Protein AF-A0A0B7AID1-F1 (afdb_monomer)

pLDDT: mean 83.51, std 15.21, range [33.72, 96.62]

Secondary structure (DSSP, 8-state):
---GGGGHHHHHHHHHHHHTTT-EEEETTEEEESS-STTS--HHHHHHHHHHHHHHHHHTTT-HHHHHHHHHHHHHHHHT--SS--TT--S--TTPPPHHHHHHHHHHHHHHS-HHHHHHHHHHHHHHHHHHS--

Nearest PDB structures (foldseek):
  4txr-assembly1_A  TM=3.180E-01  e=6.545E+00  Homo sapiens
  7pbd-assembly1_B  TM=3.537E-01  e=8.075E+00  Homo sapiens

Organism: NCBI:txid1028688

Sequence (135 aa):
QKRMGKRLIDKRLIDKVAANKSKSFIENDKKYKGIRGVGRLTKAVIKRIQGYYGGEIWSNVGHLDAMKKAIWSIWEHRKGIHVNCGNWCHGQNRNKLPDFVMEIIKPVFEDLSNDHLLKNVYIVEHKMLMKHTMI

InterPro domains:
  IPR049012 Mutator-like transposase domain [PF20700] (23-89)

Mean predicted aligned error: 6.91 Å

Structure (mmCIF, N/CA/C/O backbone):
data_AF-A0A0B7AID1-F1
#
_entry.id   AF-A0A0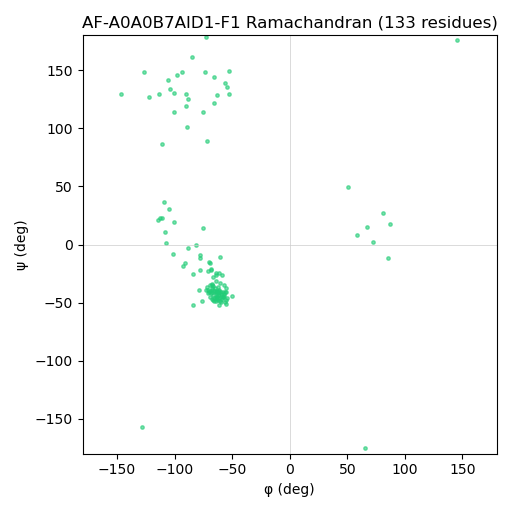B7AID1-F1
#
loop_
_atom_site.group_PDB
_atom_site.id
_atom_site.type_symbol
_atom_site.label_atom_id
_atom_site.label_alt_id
_atom_site.label_comp_id
_atom_site.label_asym_id
_atom_site.label_entity_id
_atom_site.label_seq_id
_atom_site.pdbx_PDB_ins_code
_atom_site.Cartn_x
_atom_site.Cartn_y
_atom_site.Cartn_z
_atom_site.occupancy
_atom_site.B_iso_or_equiv
_atom_site.auth_seq_id
_atom_site.auth_comp_id
_atom_site.auth_asym_id
_atom_site.auth_atom_id
_atom_site.pdbx_PDB_model_num
ATOM 1 N N . GLN A 1 1 ? -8.504 -13.142 -19.646 1.00 35.12 1 GLN A N 1
ATOM 2 C CA . GLN A 1 1 ? -7.039 -13.174 -19.410 1.00 35.12 1 GLN A CA 1
ATOM 3 C C . GLN A 1 1 ? -6.713 -12.759 -17.967 1.00 35.12 1 GLN A C 1
ATOM 5 O O . GLN A 1 1 ? -6.954 -11.614 -17.594 1.00 35.12 1 GLN A O 1
ATOM 10 N N . LYS A 1 2 ? -6.215 -13.675 -17.122 1.00 33.72 2 LYS A N 1
ATOM 11 C CA . LYS A 1 2 ? -5.750 -13.378 -15.749 1.00 33.72 2 LYS A CA 1
ATOM 12 C C . LYS A 1 2 ? -4.259 -13.013 -15.803 1.00 33.72 2 LYS A C 1
ATOM 14 O O . LYS A 1 2 ? -3.420 -13.897 -15.899 1.00 33.72 2 LYS A O 1
ATOM 19 N N . ARG A 1 3 ? -3.927 -11.718 -15.749 1.00 42.72 3 ARG A N 1
ATOM 20 C CA . ARG A 1 3 ? -2.535 -11.242 -15.628 1.00 42.72 3 ARG A CA 1
ATOM 21 C C . ARG A 1 3 ? -2.054 -11.454 -14.185 1.00 42.72 3 ARG A C 1
ATOM 23 O O . ARG A 1 3 ? -2.603 -10.835 -13.274 1.00 42.72 3 ARG A O 1
ATOM 30 N N . MET A 1 4 ? -1.071 -12.331 -13.967 1.00 42.41 4 MET A N 1
ATOM 31 C CA . MET A 1 4 ? -0.567 -12.685 -12.626 1.00 42.41 4 MET A CA 1
ATOM 32 C C . MET A 1 4 ? 0.095 -11.510 -11.882 1.00 42.41 4 MET A C 1
ATOM 34 O O . MET A 1 4 ? 0.008 -11.458 -10.659 1.00 42.41 4 MET A O 1
ATOM 38 N N . GLY A 1 5 ? 0.637 -10.512 -12.594 1.00 46.38 5 GLY A N 1
ATOM 39 C CA . GLY A 1 5 ? 1.224 -9.304 -11.991 1.00 46.38 5 GLY A CA 1
ATOM 40 C C . GLY A 1 5 ? 0.215 -8.350 -11.336 1.00 46.38 5 GLY A C 1
ATOM 41 O O . GLY A 1 5 ? 0.589 -7.526 -10.507 1.00 46.38 5 GLY A O 1
ATOM 42 N N . LYS A 1 6 ? -1.091 -8.481 -11.628 1.00 53.78 6 LYS A N 1
ATOM 43 C CA . LYS A 1 6 ? -2.106 -7.571 -11.073 1.00 53.78 6 LYS A CA 1
ATOM 44 C C . LYS A 1 6 ? -2.344 -7.753 -9.571 1.00 53.78 6 LYS A C 1
ATOM 46 O O . LYS A 1 6 ? -2.961 -6.869 -8.999 1.00 53.78 6 LYS A O 1
ATOM 51 N N . ARG A 1 7 ? -1.907 -8.838 -8.916 1.00 63.97 7 ARG A N 1
ATOM 52 C CA . ARG A 1 7 ? -2.396 -9.215 -7.569 1.00 63.97 7 ARG A CA 1
ATOM 53 C C . ARG A 1 7 ? -1.389 -9.130 -6.411 1.00 63.97 7 ARG A C 1
ATOM 55 O O . ARG A 1 7 ? -1.511 -9.843 -5.416 1.00 63.97 7 ARG A O 1
ATOM 62 N N . LEU A 1 8 ? -0.341 -8.325 -6.550 1.00 74.31 8 LEU A N 1
ATOM 63 C CA . LEU A 1 8 ? 0.674 -8.257 -5.499 1.00 74.31 8 LEU A CA 1
ATOM 64 C C . LEU A 1 8 ? 0.271 -7.284 -4.383 1.00 74.31 8 LEU A C 1
ATOM 66 O O . LEU A 1 8 ? 0.241 -7.648 -3.208 1.00 74.31 8 LEU A O 1
ATOM 70 N N . ILE A 1 9 ? -0.092 -6.057 -4.758 1.00 82.19 9 ILE A N 1
ATOM 71 C CA . ILE A 1 9 ? -0.498 -5.022 -3.802 1.00 82.19 9 ILE A CA 1
ATOM 72 C C . ILE A 1 9 ? -1.873 -5.300 -3.182 1.00 82.19 9 ILE A C 1
ATOM 74 O O . ILE A 1 9 ? -2.057 -5.064 -1.991 1.00 82.19 9 ILE A O 1
ATOM 78 N N . ASP A 1 10 ? -2.834 -5.843 -3.938 1.00 85.00 10 ASP A N 1
ATOM 79 C CA . ASP A 1 10 ? -4.173 -6.141 -3.413 1.00 85.00 10 ASP A CA 1
ATOM 80 C C . ASP A 1 10 ? -4.122 -7.203 -2.304 1.00 85.00 10 ASP A C 1
ATOM 82 O O . ASP A 1 10 ? -4.705 -6.984 -1.244 1.00 85.00 10 ASP A O 1
ATOM 86 N N . LYS A 1 11 ? -3.369 -8.293 -2.496 1.00 86.69 11 LYS A N 1
ATOM 87 C CA . LYS A 1 11 ? -3.177 -9.356 -1.509 1.00 86.69 11 LYS A CA 1
ATOM 88 C C . LYS A 1 11 ? -2.520 -8.807 -0.246 1.00 86.69 11 LYS A C 1
ATOM 90 O O . LYS A 1 11 ? -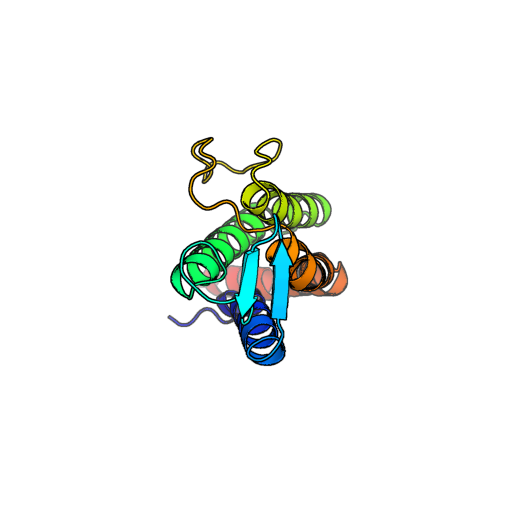3.093 -8.939 0.829 1.00 86.69 11 LYS A O 1
ATOM 95 N N . ARG A 1 12 ? -1.395 -8.092 -0.382 1.00 91.44 12 ARG A N 1
ATOM 96 C CA . ARG A 1 12 ? -0.682 -7.486 0.758 1.00 91.44 12 ARG A CA 1
ATOM 97 C C . ARG A 1 12 ? -1.571 -6.517 1.551 1.00 91.44 12 ARG A C 1
ATOM 99 O O . ARG A 1 12 ? -1.552 -6.528 2.781 1.00 91.44 12 ARG A O 1
ATOM 106 N N . LEU A 1 13 ? -2.390 -5.707 0.875 1.00 91.31 13 LEU A N 1
ATOM 107 C CA . LEU A 1 13 ? -3.336 -4.799 1.537 1.00 91.31 13 LEU A CA 1
ATOM 108 C C . LEU A 1 13 ? -4.504 -5.545 2.202 1.00 91.31 13 LEU A C 1
ATOM 110 O O . LEU A 1 13 ? -4.911 -5.177 3.305 1.00 91.31 13 LEU A O 1
ATOM 114 N N . ILE A 1 14 ? -5.036 -6.594 1.570 1.00 91.62 14 ILE A N 1
ATOM 115 C CA . ILE A 1 14 ? -6.077 -7.454 2.157 1.00 91.62 14 ILE A CA 1
ATOM 116 C C . ILE A 1 14 ? -5.550 -8.148 3.417 1.00 91.62 14 ILE A C 1
ATOM 118 O O . ILE A 1 14 ? -6.256 -8.177 4.427 1.00 91.62 14 ILE A O 1
ATOM 122 N N . ASP A 1 15 ? -4.306 -8.623 3.398 1.00 93.25 15 ASP A N 1
ATOM 123 C CA . ASP A 1 15 ? -3.662 -9.254 4.550 1.00 93.25 15 ASP A CA 1
ATOM 124 C C . ASP A 1 15 ? -3.500 -8.252 5.703 1.00 93.25 15 ASP A C 1
ATOM 126 O O . ASP A 1 15 ? -3.840 -8.563 6.848 1.00 93.25 15 ASP A O 1
ATOM 130 N N . LYS A 1 16 ? -3.101 -7.000 5.418 1.00 93.12 16 LYS A N 1
ATOM 131 C CA . LYS A 1 16 ? -3.093 -5.924 6.430 1.00 93.12 16 LYS A CA 1
ATOM 132 C C . LYS A 1 16 ? -4.491 -5.646 6.983 1.00 93.12 16 LYS A C 1
ATOM 134 O O . LYS A 1 16 ? -4.632 -5.445 8.190 1.00 93.12 16 LYS A O 1
ATOM 139 N N . VAL A 1 17 ? -5.529 -5.658 6.147 1.00 93.25 17 VAL A N 1
ATOM 140 C CA . VAL A 1 17 ? -6.919 -5.503 6.609 1.00 93.25 17 VAL A CA 1
ATOM 141 C C . VAL A 1 17 ? -7.311 -6.642 7.551 1.00 93.25 17 VAL A C 1
ATOM 143 O O . VAL A 1 17 ? -7.872 -6.382 8.617 1.00 93.25 17 VAL A O 1
ATOM 146 N N . ALA A 1 18 ? -6.996 -7.887 7.193 1.00 93.06 18 ALA A N 1
ATOM 147 C CA . ALA A 1 18 ? -7.302 -9.060 8.004 1.00 93.06 18 ALA A CA 1
ATOM 148 C C . ALA A 1 18 ? -6.549 -9.046 9.346 1.00 93.06 18 ALA A C 1
ATOM 150 O O . ALA A 1 18 ? -7.170 -9.232 10.395 1.00 93.06 18 ALA A O 1
ATOM 151 N N . ALA A 1 19 ? -5.24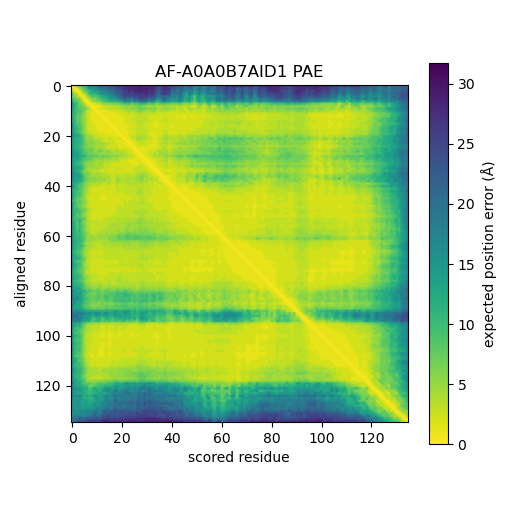9 -8.739 9.326 1.00 94.50 19 ALA A N 1
ATOM 152 C CA . ALA A 1 19 ? -4.387 -8.691 10.509 1.00 94.50 19 ALA A CA 1
ATOM 153 C C . ALA A 1 19 ? -4.793 -7.605 11.520 1.00 94.50 19 ALA A C 1
ATOM 155 O O . ALA A 1 19 ? -4.511 -7.716 12.712 1.00 94.50 19 ALA A O 1
ATOM 156 N N . ASN A 1 20 ? -5.470 -6.549 11.064 1.00 94.19 20 ASN A N 1
ATOM 157 C CA . ASN A 1 20 ? -5.881 -5.434 11.915 1.00 94.19 20 ASN A CA 1
ATOM 158 C C . ASN A 1 20 ? -7.393 -5.404 12.182 1.00 94.19 20 ASN A C 1
ATOM 160 O O . ASN A 1 20 ? -7.879 -4.432 12.748 1.00 94.19 20 ASN A O 1
ATOM 164 N N . LYS A 1 21 ? -8.154 -6.452 11.827 1.00 91.31 21 LYS A N 1
ATOM 165 C CA . LYS A 1 21 ? -9.629 -6.468 11.929 1.00 91.31 21 LYS A CA 1
ATOM 166 C C . LYS A 1 21 ? -10.176 -6.191 13.340 1.00 91.31 21 LYS A C 1
ATOM 168 O O . LYS A 1 21 ? -11.225 -5.566 13.470 1.00 91.31 21 LYS A O 1
ATOM 173 N N . SER A 1 22 ? -9.470 -6.645 14.376 1.00 90.69 22 SER A N 1
ATOM 174 C CA . SER A 1 22 ? -9.899 -6.545 15.780 1.00 90.69 22 SER A CA 1
ATOM 175 C C . SER A 1 22 ? -9.212 -5.416 16.550 1.00 90.69 22 SER A C 1
ATOM 177 O O . SER A 1 22 ? -9.600 -5.141 17.683 1.00 90.69 22 SER A O 1
ATOM 179 N N . LYS A 1 23 ? -8.202 -4.764 15.960 1.00 93.44 23 LYS A N 1
ATOM 180 C CA . LYS A 1 23 ? -7.461 -3.690 16.625 1.00 93.44 23 LYS A CA 1
ATOM 181 C C . LYS A 1 23 ? -8.303 -2.421 16.696 1.00 93.44 23 LYS A C 1
ATOM 183 O O . LYS A 1 23 ? -9.130 -2.173 15.818 1.00 93.44 23 LYS A O 1
ATOM 188 N N . SER A 1 24 ? -8.094 -1.636 17.743 1.00 92.94 24 SER A N 1
ATOM 189 C CA . SER A 1 24 ? -8.692 -0.309 17.877 1.00 92.94 24 SER A CA 1
ATOM 190 C C . SER A 1 24 ? -7.630 0.752 17.637 1.00 92.94 24 SER A C 1
ATOM 192 O O . SER A 1 24 ? -6.493 0.587 18.068 1.00 92.94 24 SER A O 1
ATOM 194 N N . PHE A 1 25 ? -8.021 1.824 16.967 1.00 93.06 25 PHE A N 1
ATOM 195 C CA . PHE A 1 25 ? -7.182 2.975 16.659 1.00 93.06 25 PHE A CA 1
ATOM 196 C C . PHE A 1 25 ? -7.896 4.229 17.146 1.00 93.06 25 PHE A C 1
ATOM 198 O O . PHE A 1 25 ? -9.128 4.262 17.153 1.00 93.06 25 PHE A O 1
ATOM 205 N N . ILE A 1 26 ? -7.142 5.236 17.567 1.00 92.00 26 ILE A N 1
ATOM 206 C CA . ILE A 1 26 ? -7.680 6.529 17.986 1.00 92.00 26 ILE A CA 1
ATOM 207 C C . ILE A 1 26 ? -7.036 7.583 17.097 1.00 92.00 26 ILE A C 1
ATOM 209 O O . ILE A 1 26 ? -5.818 7.609 16.963 1.00 92.00 26 ILE A O 1
ATOM 213 N N . GLU A 1 27 ? -7.858 8.412 16.468 1.00 91.31 27 GLU A N 1
ATOM 214 C CA . GLU A 1 27 ? -7.405 9.544 15.661 1.00 91.31 27 GLU A CA 1
ATOM 215 C C . GLU A 1 27 ? -8.435 10.667 15.797 1.00 91.31 27 GLU A C 1
ATOM 217 O O . GLU A 1 27 ? -9.632 10.421 15.617 1.00 91.31 27 GLU A O 1
ATOM 222 N N . ASN A 1 28 ? -7.987 11.885 16.119 1.00 89.88 28 ASN A N 1
ATOM 223 C CA . ASN A 1 28 ? -8.855 13.045 16.371 1.00 89.88 28 ASN A CA 1
ATOM 224 C C . ASN A 1 28 ? -9.980 12.734 17.381 1.00 89.88 28 ASN A C 1
ATOM 226 O O . ASN A 1 28 ? -11.159 12.916 17.071 1.00 89.88 28 ASN A O 1
ATOM 230 N N . ASP A 1 29 ? -9.618 12.141 18.525 1.00 91.44 29 ASP A N 1
ATOM 231 C CA . ASP A 1 29 ? -10.520 11.704 19.609 1.00 91.44 29 ASP A CA 1
ATOM 232 C C . ASP A 1 29 ? -11.612 10.695 19.207 1.00 91.44 29 ASP A C 1
ATOM 234 O O . ASP A 1 29 ? -12.476 10.322 20.003 1.00 91.44 29 ASP A O 1
ATOM 238 N N . LYS A 1 30 ? -11.562 10.179 17.974 1.00 90.69 30 LYS A N 1
ATOM 239 C CA . LYS A 1 30 ? -12.491 9.169 17.467 1.00 90.69 30 LYS A CA 1
ATOM 240 C C . LYS A 1 30 ? -11.851 7.794 17.519 1.00 90.69 30 LYS A C 1
ATOM 242 O O . LYS A 1 30 ? -10.748 7.577 17.017 1.00 90.69 30 LYS A O 1
ATOM 247 N N . LYS A 1 31 ? -12.586 6.833 18.081 1.00 91.75 31 LYS A N 1
ATOM 248 C CA . LYS A 1 31 ? -12.185 5.426 18.131 1.00 91.75 31 LYS A CA 1
ATOM 249 C C . LYS A 1 31 ? -12.660 4.682 16.886 1.00 91.75 31 LYS A C 1
ATOM 251 O O . LYS A 1 31 ? -13.852 4.611 16.595 1.00 91.75 31 LYS A O 1
ATOM 256 N N . TYR A 1 32 ? -11.727 4.041 16.198 1.00 92.19 32 TYR A N 1
ATOM 257 C CA . TYR A 1 32 ? -11.971 3.225 15.017 1.00 92.19 32 TYR A CA 1
ATOM 258 C C . TYR A 1 32 ? -11.663 1.762 15.313 1.00 92.19 32 TYR A C 1
ATOM 260 O O . TYR A 1 32 ? -10.573 1.426 15.769 1.00 92.19 32 TYR A O 1
ATOM 268 N N . LYS A 1 33 ? -12.597 0.864 14.993 1.00 93.19 33 LYS A N 1
ATOM 269 C CA . LYS A 1 33 ? -12.336 -0.581 14.995 1.00 93.19 33 LYS A CA 1
ATOM 270 C C . LYS A 1 33 ? -11.845 -1.014 13.614 1.00 93.19 33 LYS A C 1
ATOM 272 O O . LYS A 1 33 ? -12.554 -0.834 12.618 1.00 93.19 33 LYS A O 1
ATOM 277 N N . GLY A 1 34 ? -10.632 -1.550 13.562 1.00 93.00 34 GLY A N 1
ATOM 278 C CA . GLY A 1 34 ? -9.942 -2.006 12.360 1.00 93.00 34 GLY A CA 1
ATOM 279 C C . GLY A 1 34 ? -9.583 -0.910 11.354 1.00 93.00 34 GLY A C 1
ATOM 280 O O . GLY A 1 34 ? -9.802 0.278 11.579 1.00 93.00 34 GLY A O 1
ATOM 281 N N . ILE A 1 35 ? -9.046 -1.326 10.203 1.00 93.12 35 ILE A N 1
ATOM 282 C CA . ILE A 1 35 ? -8.610 -0.415 9.124 1.00 93.12 35 ILE A CA 1
ATOM 283 C C . ILE A 1 35 ? -9.527 -0.440 7.890 1.00 93.12 35 ILE A C 1
ATOM 285 O O . ILE A 1 35 ? -9.265 0.243 6.904 1.00 93.12 35 ILE A O 1
ATOM 289 N N . ARG A 1 36 ? -10.606 -1.233 7.921 1.00 91.00 36 ARG A N 1
ATOM 290 C CA . ARG A 1 36 ? -11.611 -1.333 6.848 1.00 91.00 36 ARG A CA 1
ATOM 291 C C . ARG A 1 36 ? -12.823 -0.467 7.172 1.00 91.00 36 ARG A C 1
ATOM 293 O O . ARG A 1 36 ? -13.235 -0.395 8.322 1.00 91.00 36 ARG A O 1
ATOM 300 N N . GLY A 1 37 ? -13.453 0.109 6.150 1.00 87.12 37 GLY A N 1
ATOM 301 C CA . GLY A 1 37 ? -14.736 0.807 6.278 1.00 87.12 37 GLY A CA 1
ATOM 302 C C . GLY A 1 37 ? -14.848 2.003 5.341 1.00 87.12 37 GLY A C 1
ATOM 303 O O . GLY A 1 37 ? -13.888 2.323 4.641 1.00 87.12 37 GLY A O 1
ATOM 304 N N . VAL A 1 38 ? -16.014 2.654 5.327 1.00 84.69 38 VAL A N 1
ATOM 305 C CA . VAL A 1 38 ? -16.201 3.942 4.635 1.00 84.69 38 VAL A CA 1
ATOM 306 C C . VAL A 1 38 ? -15.150 4.935 5.146 1.00 84.69 38 VAL A C 1
ATOM 308 O O . VAL A 1 38 ? -14.851 4.954 6.339 1.00 84.69 38 VAL A O 1
ATOM 311 N N . GLY A 1 39 ? -14.524 5.675 4.228 1.00 84.56 39 GLY A N 1
ATOM 312 C CA . GLY A 1 39 ? -13.407 6.577 4.535 1.00 84.56 39 GLY A CA 1
ATOM 313 C C . GLY A 1 39 ? -12.076 5.887 4.870 1.00 84.56 39 GLY A C 1
ATOM 314 O O . GLY A 1 39 ? -11.113 6.571 5.173 1.00 84.56 39 GLY A O 1
ATOM 315 N N . ARG A 1 40 ? -11.990 4.549 4.820 1.00 92.31 40 ARG A N 1
ATOM 316 C CA . ARG A 1 40 ? -10.775 3.758 5.108 1.00 92.31 40 ARG A CA 1
ATOM 317 C C . ARG A 1 40 ? -10.474 2.775 3.960 1.00 92.31 40 ARG A C 1
ATOM 319 O O . ARG A 1 40 ? -10.922 2.974 2.827 1.00 92.31 40 ARG A O 1
ATOM 326 N N . LEU A 1 41 ? -9.738 1.685 4.215 1.00 91.56 41 LEU A N 1
ATOM 327 C CA . LEU A 1 41 ? -9.452 0.652 3.206 1.00 91.56 41 LEU A CA 1
ATOM 328 C C . LEU A 1 41 ? -10.700 -0.183 2.887 1.00 91.56 41 LEU A C 1
ATOM 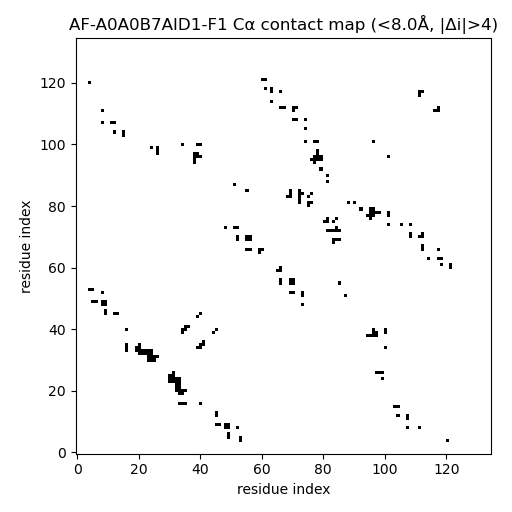330 O O . LEU A 1 41 ? -10.961 -1.231 3.481 1.00 91.56 41 LEU A O 1
ATOM 334 N N . THR A 1 42 ? -11.489 0.272 1.917 1.00 92.31 42 THR A N 1
ATOM 335 C CA . THR A 1 42 ? -12.534 -0.548 1.287 1.00 92.31 42 THR A CA 1
ATOM 336 C C . THR A 1 42 ? -11.954 -1.404 0.159 1.00 92.31 42 THR A C 1
ATOM 338 O O . THR A 1 42 ? -10.906 -1.089 -0.403 1.00 92.31 42 THR A O 1
ATOM 341 N N . LYS A 1 43 ? -12.676 -2.457 -0.253 1.00 90.62 43 LYS A N 1
ATOM 342 C CA . LYS A 1 43 ? -12.319 -3.244 -1.449 1.00 90.62 43 LYS A CA 1
ATOM 343 C C . LYS A 1 43 ? -12.191 -2.361 -2.699 1.00 90.62 43 LYS A C 1
ATOM 345 O O . LYS A 1 43 ? -11.307 -2.585 -3.517 1.00 90.62 43 LYS A O 1
ATOM 350 N N . ALA A 1 44 ? -13.047 -1.344 -2.826 1.00 90.69 44 ALA A N 1
ATOM 351 C CA . ALA A 1 44 ? -12.999 -0.397 -3.934 1.00 90.69 44 ALA A CA 1
ATOM 352 C C . ALA A 1 44 ? -11.724 0.459 -3.900 1.00 90.69 44 ALA A C 1
ATOM 354 O O . ALA A 1 44 ? -11.080 0.625 -4.932 1.00 90.69 44 ALA A O 1
ATOM 355 N N . VAL A 1 45 ? -11.323 0.950 -2.722 1.00 91.81 45 VAL A N 1
ATOM 356 C CA . VAL A 1 45 ? -10.068 1.703 -2.553 1.00 91.81 45 VAL A CA 1
ATOM 357 C C . VAL A 1 45 ? -8.858 0.828 -2.878 1.00 91.81 45 VAL A C 1
ATOM 359 O O . VAL A 1 45 ? -8.003 1.256 -3.649 1.00 91.81 45 VAL A O 1
ATOM 362 N N . ILE A 1 46 ? -8.818 -0.412 -2.379 1.00 92.12 46 ILE A N 1
ATOM 363 C CA . ILE A 1 46 ? -7.742 -1.370 -2.688 1.00 92.12 46 ILE A CA 1
ATOM 364 C C . ILE A 1 46 ? -7.653 -1.611 -4.200 1.00 92.12 46 ILE A C 1
ATOM 366 O O . ILE A 1 46 ? -6.569 -1.527 -4.770 1.00 92.12 46 ILE A O 1
ATOM 370 N N . LYS A 1 47 ? -8.791 -1.820 -4.874 1.00 90.50 47 LYS A N 1
ATOM 371 C CA . LYS A 1 47 ? -8.836 -2.012 -6.332 1.00 90.50 47 LYS A CA 1
ATOM 372 C C . LYS A 1 47 ? -8.332 -0.785 -7.104 1.00 90.50 47 LYS A C 1
ATOM 374 O O . LYS A 1 47 ? -7.678 -0.944 -8.131 1.00 90.50 47 LYS A O 1
ATOM 379 N N . ARG A 1 48 ? -8.603 0.437 -6.627 1.00 90.50 48 ARG A N 1
ATOM 380 C CA . ARG A 1 48 ? -8.052 1.665 -7.235 1.00 90.50 48 ARG A CA 1
ATOM 381 C C . ARG A 1 48 ? -6.541 1.755 -7.046 1.00 90.50 48 ARG A C 1
ATOM 383 O O . ARG A 1 48 ? -5.840 2.009 -8.014 1.00 90.50 48 ARG A O 1
ATOM 390 N N . ILE A 1 49 ? -6.045 1.507 -5.830 1.00 92.00 49 ILE A N 1
ATOM 391 C CA . ILE A 1 49 ? -4.602 1.479 -5.532 1.00 92.00 49 ILE A CA 1
ATOM 392 C C . ILE A 1 49 ? -3.891 0.454 -6.428 1.00 92.00 49 ILE A C 1
ATOM 394 O O . ILE A 1 49 ? -2.870 0.762 -7.030 1.00 92.00 49 ILE A O 1
ATOM 398 N N . GLN A 1 50 ? -4.476 -0.733 -6.582 1.00 90.19 50 GLN A N 1
ATOM 399 C CA . GLN A 1 50 ? -4.003 -1.773 -7.493 1.00 90.19 50 GLN A CA 1
ATOM 400 C C . GLN A 1 50 ? -3.972 -1.315 -8.956 1.00 90.19 50 GLN A C 1
ATOM 402 O O . GLN A 1 50 ? -3.020 -1.620 -9.671 1.00 90.19 50 GLN A O 1
ATOM 407 N N . GLY A 1 51 ? -5.005 -0.599 -9.406 1.00 87.69 51 GLY A N 1
ATOM 408 C CA . GLY A 1 51 ? -5.064 -0.032 -10.752 1.00 87.69 51 GLY A CA 1
ATOM 409 C C . GLY A 1 51 ? -3.934 0.962 -11.012 1.00 87.69 51 GLY A C 1
ATOM 410 O O . GLY A 1 51 ? -3.236 0.820 -12.012 1.00 87.69 51 GLY A O 1
ATOM 411 N N . TYR A 1 52 ? -3.720 1.905 -10.089 1.00 90.25 52 TYR A N 1
ATOM 412 C CA . TYR A 1 52 ? -2.638 2.889 -10.192 1.00 90.25 52 TYR A CA 1
ATOM 413 C C . TYR A 1 52 ? -1.271 2.216 -10.160 1.00 90.25 52 TYR A C 1
ATOM 415 O O . TYR A 1 52 ? -0.467 2.456 -11.046 1.00 90.25 52 TYR A O 1
ATOM 423 N N . TYR A 1 53 ? -1.047 1.293 -9.221 1.00 89.94 53 TYR A N 1
ATOM 424 C CA . TYR A 1 53 ? 0.204 0.541 -9.137 1.00 89.94 53 TYR A CA 1
ATOM 425 C C . TYR A 1 53 ? 0.511 -0.192 -10.446 1.00 89.94 53 TYR A C 1
ATOM 427 O O . TYR A 1 53 ? 1.599 -0.059 -10.990 1.00 89.94 53 TYR A O 1
ATOM 435 N N . GLY A 1 54 ? -0.459 -0.931 -10.991 1.00 85.69 54 GLY A N 1
ATOM 436 C CA . GLY A 1 54 ? -0.259 -1.649 -12.247 1.00 85.69 54 GLY A CA 1
ATOM 437 C C . GLY A 1 54 ? 0.019 -0.723 -13.434 1.00 85.69 54 GLY A C 1
ATOM 438 O O . GLY A 1 54 ? 0.860 -1.056 -14.261 1.00 85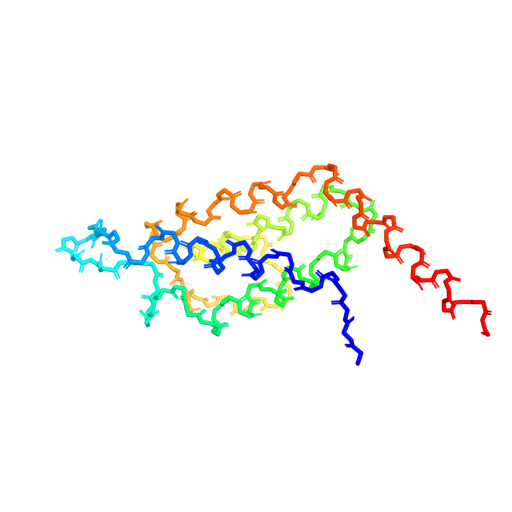.69 54 GLY A O 1
ATOM 439 N N . GLY A 1 55 ? -0.671 0.419 -13.514 1.00 86.31 55 GLY A N 1
ATOM 440 C CA . GLY A 1 55 ? -0.450 1.411 -14.569 1.00 86.31 55 GLY A CA 1
ATOM 441 C C . GLY A 1 55 ? 0.929 2.059 -14.474 1.00 86.31 55 GLY A C 1
ATOM 442 O O . GLY A 1 55 ? 1.666 2.068 -15.451 1.00 86.31 55 GLY A O 1
ATOM 443 N N . GLU A 1 56 ? 1.305 2.519 -13.285 1.00 87.62 56 GLU A N 1
ATOM 444 C CA . GLU A 1 56 ? 2.586 3.179 -13.036 1.00 87.62 56 GLU A CA 1
ATOM 445 C C . GLU A 1 56 ? 3.786 2.262 -13.270 1.00 87.62 56 GLU A C 1
ATOM 447 O O . GLU A 1 56 ? 4.755 2.648 -13.920 1.00 87.62 56 GLU A O 1
ATOM 452 N N . ILE A 1 57 ? 3.722 1.021 -12.786 1.00 87.00 57 ILE A N 1
ATOM 453 C CA . ILE A 1 57 ? 4.802 0.056 -13.008 1.00 87.00 57 ILE A CA 1
ATOM 454 C C . ILE A 1 57 ? 4.939 -0.283 -14.491 1.00 87.00 57 ILE A C 1
ATOM 456 O O . ILE A 1 57 ? 6.059 -0.419 -14.974 1.00 87.00 57 ILE A O 1
ATOM 460 N N . TRP A 1 58 ? 3.821 -0.378 -15.217 1.00 84.69 58 TRP A N 1
ATOM 461 C CA . TRP A 1 58 ? 3.837 -0.654 -16.650 1.00 84.69 58 TRP A CA 1
ATOM 462 C C . TRP A 1 58 ? 4.402 0.513 -17.473 1.00 84.69 58 TRP A C 1
ATOM 464 O O . TRP A 1 58 ? 5.201 0.286 -18.377 1.00 84.69 58 TRP A O 1
ATOM 474 N N . SER A 1 59 ? 4.065 1.755 -17.125 1.00 85.31 59 SER A N 1
ATOM 475 C CA . SER A 1 59 ? 4.598 2.947 -17.802 1.00 85.31 59 SER A CA 1
ATOM 476 C C . SER A 1 59 ? 6.095 3.170 -17.561 1.00 85.31 59 SER A C 1
ATOM 478 O O . SER A 1 59 ? 6.740 3.861 -18.341 1.00 85.31 59 SER A O 1
ATOM 480 N N . ASN A 1 60 ? 6.653 2.593 -16.494 1.00 87.00 60 ASN A N 1
ATOM 481 C CA . ASN A 1 60 ? 8.042 2.794 -16.077 1.00 87.00 60 ASN A CA 1
ATOM 482 C C . ASN A 1 60 ? 8.892 1.511 -16.176 1.00 87.00 60 ASN A C 1
ATOM 484 O O . ASN A 1 60 ? 9.923 1.400 -15.507 1.00 87.00 60 ASN A O 1
ATOM 488 N N . VAL A 1 61 ? 8.473 0.520 -16.980 1.00 83.94 61 VAL A N 1
ATOM 489 C CA . VAL A 1 61 ? 9.206 -0.750 -17.165 1.00 83.94 61 VAL A CA 1
ATOM 490 C C . VAL A 1 61 ? 10.666 -0.492 -17.543 1.00 83.94 61 VAL A C 1
ATOM 492 O O . VAL A 1 61 ? 10.953 0.275 -18.449 1.00 83.94 61 VAL A O 1
ATOM 495 N N . GLY A 1 62 ? 11.598 -1.134 -16.831 1.00 82.81 62 GLY A N 1
ATOM 496 C CA . GLY A 1 62 ? 13.042 -0.977 -17.050 1.00 82.81 62 GLY A CA 1
ATOM 497 C C . GLY A 1 62 ? 13.686 0.204 -16.315 1.00 82.81 62 GLY A C 1
ATOM 498 O O . GLY A 1 62 ? 14.908 0.238 -16.194 1.00 82.81 62 GLY A O 1
ATOM 499 N N . HIS A 1 63 ? 12.900 1.117 -15.737 1.00 90.12 63 HIS A N 1
ATOM 500 C CA . HIS A 1 63 ? 13.398 2.295 -15.024 1.00 90.12 63 HIS A CA 1
ATOM 501 C C . HIS A 1 63 ? 13.132 2.184 -13.517 1.00 90.12 63 HIS A C 1
ATOM 503 O O . HIS A 1 63 ? 12.121 2.668 -13.009 1.00 90.12 63 HIS A O 1
ATOM 509 N N . LEU A 1 64 ? 14.051 1.545 -12.783 1.00 90.69 64 LEU A N 1
ATOM 510 C CA . LEU A 1 64 ? 13.872 1.238 -11.353 1.00 90.69 64 LEU A CA 1
ATOM 511 C C . LEU A 1 64 ? 13.550 2.469 -10.501 1.00 90.69 64 LEU A C 1
ATOM 513 O O . LEU A 1 64 ? 12.617 2.431 -9.700 1.00 90.69 64 LEU A O 1
ATOM 517 N N . ASP A 1 65 ? 14.276 3.568 -10.687 1.00 92.25 65 ASP A N 1
ATOM 518 C CA . ASP A 1 65 ? 14.043 4.783 -9.904 1.00 92.25 65 ASP A CA 1
ATOM 519 C C . ASP A 1 65 ? 12.688 5.419 -10.218 1.00 92.25 65 ASP A C 1
ATOM 521 O O . ASP A 1 65 ? 12.011 5.912 -9.314 1.00 92.25 65 ASP A O 1
ATOM 525 N N . ALA A 1 66 ? 12.254 5.362 -11.478 1.00 91.38 66 ALA A N 1
ATOM 526 C CA . ALA A 1 66 ? 10.949 5.866 -11.884 1.00 91.38 66 ALA A CA 1
ATOM 527 C C . ALA A 1 66 ? 9.815 5.003 -11.304 1.00 91.38 66 ALA A C 1
ATOM 529 O O . ALA A 1 66 ? 8.863 5.543 -10.745 1.00 91.38 66 ALA A O 1
ATOM 530 N N . MET A 1 67 ? 9.963 3.672 -11.306 1.00 91.56 67 MET A N 1
ATOM 531 C CA . MET A 1 67 ? 9.027 2.763 -10.632 1.00 91.56 67 MET A CA 1
ATOM 532 C C . MET A 1 67 ? 8.919 3.045 -9.131 1.00 91.56 67 MET A C 1
ATOM 534 O O . MET A 1 67 ? 7.812 3.117 -8.599 1.00 91.56 67 MET A O 1
ATOM 538 N N . LYS A 1 68 ? 10.051 3.220 -8.435 1.00 94.38 68 LYS A N 1
ATOM 539 C CA . LYS A 1 68 ? 10.061 3.538 -6.998 1.00 94.38 68 LYS A CA 1
ATOM 540 C C . LYS A 1 68 ? 9.334 4.849 -6.724 1.00 94.38 68 LYS A C 1
ATOM 542 O O . LYS A 1 68 ? 8.454 4.886 -5.864 1.00 94.38 68 LYS A O 1
ATOM 547 N N . LYS A 1 69 ? 9.667 5.904 -7.474 1.00 94.38 69 LYS A N 1
ATOM 548 C CA . LYS A 1 69 ? 9.004 7.212 -7.367 1.00 94.38 69 LYS A CA 1
ATOM 549 C C . LYS A 1 69 ? 7.499 7.093 -7.600 1.00 94.38 69 LYS A C 1
ATOM 551 O O . LYS A 1 69 ? 6.723 7.645 -6.826 1.00 94.38 69 LYS A O 1
ATOM 556 N N . ALA A 1 70 ? 7.083 6.315 -8.595 1.00 93.19 70 ALA A N 1
ATOM 557 C CA . ALA A 1 70 ? 5.674 6.119 -8.904 1.00 93.19 70 ALA A CA 1
ATOM 558 C C . ALA A 1 70 ? 4.918 5.308 -7.831 1.00 93.19 70 ALA A C 1
ATOM 560 O O . ALA A 1 70 ? 3.764 5.595 -7.521 1.00 93.19 70 ALA A O 1
ATOM 561 N N . ILE A 1 71 ? 5.563 4.328 -7.189 1.00 93.88 71 ILE A N 1
ATOM 562 C CA . ILE A 1 71 ? 4.980 3.626 -6.032 1.00 93.88 71 ILE A CA 1
ATOM 563 C C . ILE A 1 71 ? 4.736 4.603 -4.882 1.00 93.88 71 ILE A C 1
ATOM 565 O O . ILE A 1 71 ? 3.650 4.609 -4.292 1.00 93.88 71 ILE A O 1
ATOM 569 N N . TRP A 1 72 ? 5.735 5.425 -4.562 1.00 95.62 72 TRP A N 1
ATOM 570 C CA . TRP A 1 72 ? 5.632 6.393 -3.475 1.00 95.62 72 TRP A CA 1
ATOM 571 C C . TRP A 1 72 ? 4.616 7.495 -3.774 1.00 95.62 72 TRP A C 1
ATOM 573 O O . TRP A 1 72 ? 3.868 7.868 -2.870 1.00 95.62 72 TRP A O 1
ATOM 583 N N . SER A 1 73 ? 4.470 7.923 -5.030 1.00 94.44 73 SER A N 1
ATOM 584 C CA . SER A 1 73 ? 3.450 8.911 -5.396 1.00 94.44 73 SER A CA 1
ATOM 585 C C . SER A 1 73 ? 2.019 8.406 -5.181 1.00 94.44 73 SER A C 1
ATOM 587 O O . SER A 1 73 ? 1.140 9.176 -4.790 1.00 94.44 73 SER A O 1
ATOM 589 N N . ILE A 1 74 ? 1.767 7.100 -5.337 1.00 93.75 74 ILE A N 1
ATOM 590 C CA . ILE A 1 74 ? 0.466 6.496 -5.002 1.00 93.75 74 ILE A CA 1
ATOM 591 C C . ILE A 1 74 ? 0.200 6.573 -3.492 1.00 93.75 74 ILE A C 1
ATOM 593 O O . ILE A 1 74 ? -0.938 6.824 -3.080 1.00 93.75 74 ILE A O 1
ATOM 597 N N . TRP A 1 75 ? 1.222 6.351 -2.661 1.00 95.25 75 TRP A N 1
ATOM 598 C CA . TRP A 1 75 ? 1.102 6.479 -1.207 1.00 95.25 75 TRP A CA 1
ATOM 599 C C . TRP A 1 75 ? 0.855 7.940 -0.801 1.00 95.25 75 TRP A C 1
ATOM 601 O O . TRP A 1 75 ? -0.097 8.219 -0.071 1.00 95.25 75 TRP A O 1
ATOM 611 N N . GLU A 1 76 ? 1.628 8.882 -1.343 1.00 93.38 76 GLU A N 1
ATOM 612 C CA . GLU A 1 76 ? 1.465 10.326 -1.117 1.00 93.38 76 GLU A CA 1
ATOM 613 C C . GLU A 1 76 ? 0.070 10.814 -1.517 1.00 93.38 76 GLU A C 1
ATOM 615 O O . GLU A 1 76 ? -0.612 11.472 -0.725 1.00 93.38 76 GLU A O 1
ATOM 620 N N . HIS A 1 77 ? -0.423 10.387 -2.682 1.00 92.81 77 HIS A N 1
ATOM 621 C CA . HIS A 1 77 ? -1.776 10.695 -3.135 1.00 92.81 77 HIS A CA 1
ATOM 622 C C . HIS A 1 77 ? -2.838 10.249 -2.121 1.00 92.81 77 HIS A C 1
ATOM 624 O O . HIS A 1 77 ? -3.800 10.971 -1.853 1.00 92.81 77 HIS A O 1
ATOM 630 N N . ARG A 1 78 ? -2.673 9.065 -1.513 1.00 92.75 78 ARG A N 1
ATOM 631 C CA . ARG A 1 78 ? -3.599 8.564 -0.480 1.00 92.75 78 ARG A CA 1
ATOM 632 C C . ARG A 1 78 ? -3.487 9.317 0.841 1.00 92.75 78 ARG A C 1
ATOM 634 O O . ARG A 1 78 ? -4.478 9.361 1.569 1.00 92.75 78 ARG A O 1
ATOM 641 N N . LYS A 1 79 ? -2.350 9.963 1.101 1.00 92.25 79 LYS A N 1
ATOM 642 C CA . LYS A 1 79 ? -2.167 10.923 2.198 1.00 92.25 79 LYS A CA 1
ATOM 643 C C . LYS A 1 79 ? -2.772 12.304 1.892 1.00 92.25 79 LYS A C 1
ATOM 645 O O . LYS A 1 79 ? -2.921 13.118 2.800 1.00 92.25 79 LYS A O 1
ATOM 650 N N . GLY A 1 80 ? -3.170 12.557 0.643 1.00 91.00 80 GLY A N 1
ATOM 651 C CA . GLY A 1 80 ? -3.667 13.856 0.175 1.00 91.00 80 GLY A CA 1
ATOM 652 C C . GLY A 1 80 ? -2.562 14.805 -0.302 1.00 91.00 80 GLY A C 1
ATOM 653 O O . GLY A 1 80 ? -2.788 16.008 -0.395 1.00 91.00 80 GLY A O 1
ATOM 654 N N . ILE A 1 81 ? -1.368 14.277 -0.581 1.00 90.69 81 ILE A N 1
ATOM 655 C CA . ILE A 1 81 ? -0.227 15.019 -1.124 1.00 90.69 81 ILE A CA 1
ATOM 656 C C . ILE A 1 81 ? -0.159 14.727 -2.628 1.00 90.69 81 ILE A C 1
ATOM 658 O O . ILE A 1 81 ? 0.086 13.592 -3.029 1.00 90.69 81 ILE A O 1
ATOM 662 N N . HIS A 1 82 ? -0.388 15.740 -3.468 1.00 89.38 82 HIS A N 1
ATOM 663 C CA . HIS A 1 82 ? -0.514 15.580 -4.929 1.00 89.38 82 HIS A CA 1
ATOM 664 C C . HIS A 1 82 ? 0.675 16.156 -5.710 1.00 89.38 82 HIS A C 1
ATOM 666 O O . HIS A 1 82 ? 0.489 16.717 -6.782 1.00 89.38 82 HIS A O 1
ATOM 672 N N . VAL A 1 83 ? 1.892 16.042 -5.170 1.00 85.31 83 VAL A N 1
ATOM 673 C CA . VAL A 1 83 ? 3.104 16.626 -5.781 1.00 85.31 83 VAL A CA 1
ATOM 674 C C . VAL A 1 83 ? 3.587 15.804 -6.980 1.00 85.31 83 VAL A C 1
ATOM 676 O O . VAL A 1 83 ? 3.807 16.352 -8.050 1.00 85.31 83 VAL A O 1
ATOM 679 N N . ASN A 1 84 ? 3.704 14.482 -6.818 1.00 84.81 84 ASN A N 1
ATOM 680 C CA . ASN A 1 84 ? 4.301 13.582 -7.818 1.00 84.81 84 ASN A CA 1
ATOM 681 C C . ASN A 1 84 ? 3.276 12.652 -8.483 1.00 84.81 84 ASN A C 1
ATOM 683 O O . ASN A 1 84 ? 3.607 11.551 -8.924 1.00 84.81 84 ASN A O 1
ATOM 687 N N . CYS A 1 85 ? 2.001 13.037 -8.473 1.00 85.00 85 CYS A N 1
ATOM 688 C CA . CYS A 1 85 ? 0.946 12.194 -9.013 1.00 85.00 85 CYS A CA 1
ATOM 689 C C . CYS A 1 85 ? 1.077 12.007 -10.531 1.00 85.00 85 CYS A C 1
ATOM 691 O O . CYS A 1 85 ? 1.401 12.946 -11.253 1.00 85.00 85 CYS A O 1
ATOM 693 N N . GLY A 1 86 ? 0.741 10.810 -11.015 1.00 80.88 86 GLY A N 1
ATOM 694 C CA . GLY A 1 86 ? 0.587 10.564 -12.447 1.00 80.88 86 GLY A CA 1
ATOM 695 C C . GLY A 1 86 ? -0.684 11.203 -13.018 1.00 80.88 86 GLY A C 1
ATOM 696 O O . GLY A 1 86 ? -1.514 11.765 -12.297 1.00 80.88 86 GLY A O 1
ATOM 697 N N . ASN A 1 87 ? -0.881 11.048 -14.328 1.00 84.31 87 ASN A N 1
ATOM 698 C CA . ASN A 1 87 ? -2.033 11.580 -15.077 1.00 84.31 87 ASN A CA 1
ATOM 699 C C . ASN A 1 87 ? -3.410 11.050 -14.613 1.00 84.31 87 ASN A C 1
ATOM 701 O O . ASN A 1 87 ? -4.450 11.569 -15.009 1.00 84.31 87 ASN A O 1
ATOM 705 N N . TRP A 1 88 ? -3.425 10.024 -13.763 1.00 85.38 88 TRP A N 1
ATOM 706 C CA . TRP A 1 88 ? -4.617 9.462 -13.132 1.00 85.38 88 TRP A CA 1
ATOM 707 C C . TRP A 1 88 ? -5.131 10.300 -11.952 1.00 85.38 88 TRP A C 1
ATOM 709 O O . TRP A 1 88 ? -6.204 10.007 -11.413 1.00 85.38 88 TRP A O 1
ATOM 719 N N . CYS A 1 89 ? -4.374 11.306 -11.509 1.00 86.88 89 CYS A N 1
ATOM 720 C CA . CYS A 1 89 ? -4.781 12.201 -10.439 1.00 86.88 89 CYS A CA 1
ATOM 721 C C . CYS A 1 89 ? -5.527 13.421 -10.981 1.00 86.88 89 CYS A C 1
ATOM 723 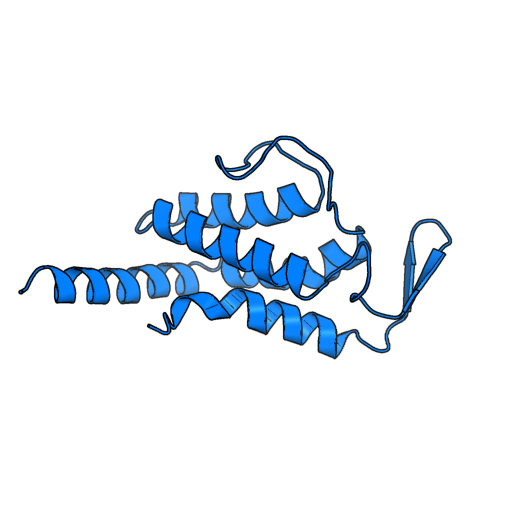O O . CYS A 1 89 ? -5.038 14.148 -11.837 1.00 86.88 89 CYS A O 1
ATOM 725 N N . HIS A 1 90 ? -6.697 13.691 -10.406 1.00 83.62 90 HIS A N 1
ATOM 726 C CA . HIS A 1 90 ? -7.520 14.855 -10.742 1.00 83.62 90 HIS A CA 1
ATOM 727 C C . HIS A 1 90 ? -7.375 16.008 -9.730 1.00 83.62 90 HIS A C 1
ATOM 729 O O . HIS A 1 90 ? -8.283 16.826 -9.610 1.00 83.62 90 HIS A O 1
ATOM 735 N N . GLY A 1 91 ? -6.295 16.035 -8.937 1.00 76.50 91 GLY A N 1
ATOM 736 C CA . GLY A 1 91 ? -6.006 17.101 -7.960 1.00 76.50 91 GLY A CA 1
ATOM 737 C C . GLY A 1 91 ? -6.971 17.183 -6.771 1.00 76.50 91 GLY A C 1
ATOM 738 O O . GLY A 1 91 ? -7.017 18.184 -6.064 1.00 76.50 91 GLY A O 1
ATOM 739 N N . GLN A 1 92 ? -7.782 16.149 -6.543 1.00 73.88 92 GLN A N 1
ATOM 740 C CA . GLN A 1 92 ? -8.820 16.160 -5.516 1.00 73.88 92 GLN A CA 1
ATOM 741 C C . GLN A 1 92 ? -8.400 15.344 -4.292 1.00 73.88 92 GLN A C 1
ATOM 743 O O . GLN A 1 92 ? -8.045 14.174 -4.408 1.00 73.88 92 GLN A O 1
ATOM 748 N N . ASN A 1 93 ? -8.600 15.901 -3.094 1.00 70.94 93 ASN A N 1
ATOM 749 C CA . ASN A 1 93 ? -8.480 15.177 -1.816 1.00 70.94 93 ASN A CA 1
ATOM 750 C C . ASN A 1 93 ? -9.661 14.238 -1.520 1.00 70.94 93 ASN A C 1
ATOM 752 O O . ASN A 1 93 ? -9.824 13.732 -0.406 1.00 70.94 93 ASN A O 1
ATOM 756 N N . ARG A 1 94 ? -10.490 13.957 -2.531 1.00 69.19 94 ARG A N 1
ATOM 757 C CA . ARG A 1 94 ? -11.537 12.946 -2.432 1.00 69.19 94 ARG A CA 1
ATOM 758 C C . ARG A 1 94 ? -10.831 11.600 -2.287 1.00 69.19 94 ARG A C 1
ATOM 760 O O . ARG A 1 94 ? -10.087 11.193 -3.175 1.00 69.19 94 ARG A O 1
ATOM 767 N N . ASN A 1 95 ? -11.104 10.885 -1.197 1.00 73.38 95 ASN A N 1
ATOM 768 C CA . ASN A 1 95 ? -10.506 9.586 -0.851 1.00 73.38 95 ASN A CA 1
ATOM 769 C C . ASN A 1 95 ? -9.106 9.624 -0.194 1.00 73.38 95 ASN A C 1
ATOM 771 O O . ASN A 1 95 ? -8.380 8.627 -0.312 1.00 73.38 95 ASN A O 1
ATOM 775 N N . LYS A 1 96 ? -8.740 10.709 0.512 1.00 91.06 96 LYS A N 1
ATOM 776 C CA . LYS A 1 96 ? -7.659 10.651 1.515 1.00 91.06 96 LYS A CA 1
ATOM 777 C C . LYS A 1 96 ? -7.986 9.566 2.551 1.00 91.06 96 LYS A C 1
ATOM 779 O O . LYS A 1 96 ? -9.141 9.426 2.959 1.00 91.06 96 LYS A O 1
ATOM 784 N N . LEU A 1 97 ? -6.978 8.796 2.947 1.00 92.88 97 LE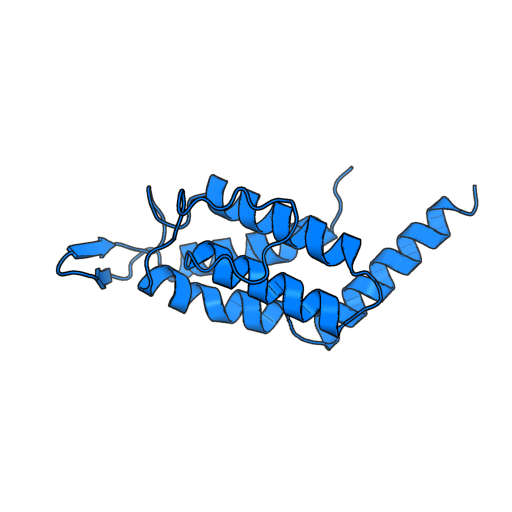U A N 1
ATOM 785 C CA . LEU A 1 97 ? -7.082 7.835 4.040 1.00 92.88 97 LEU A CA 1
ATOM 786 C C . LEU A 1 97 ? -6.623 8.473 5.365 1.00 92.88 97 LEU A C 1
ATOM 788 O O . LEU A 1 97 ? -5.728 9.318 5.340 1.00 92.88 97 LEU A O 1
ATOM 792 N N . PRO A 1 98 ? -7.207 8.061 6.505 1.00 93.88 98 PRO A N 1
ATOM 793 C CA . PRO A 1 98 ? -6.726 8.407 7.841 1.00 93.88 98 PRO A CA 1
ATOM 794 C C . PRO A 1 98 ? -5.244 8.085 8.028 1.00 93.88 98 PRO A C 1
ATOM 796 O O . PRO A 1 98 ? -4.749 7.105 7.457 1.00 93.88 98 PRO A O 1
ATOM 799 N N . ASP A 1 99 ? -4.554 8.856 8.860 1.00 94.38 99 ASP A N 1
ATOM 800 C CA . ASP A 1 99 ? -3.112 8.728 9.060 1.00 94.38 99 ASP A CA 1
ATOM 801 C C . ASP A 1 99 ? -2.769 7.368 9.683 1.00 94.38 99 ASP A C 1
ATOM 803 O O . ASP A 1 99 ? -1.879 6.676 9.182 1.00 94.38 99 ASP A O 1
ATOM 807 N N . PHE A 1 100 ? -3.572 6.878 10.636 1.00 94.75 100 PHE A N 1
ATOM 808 C CA . PHE A 1 100 ? -3.369 5.531 11.196 1.00 94.75 100 PHE A CA 1
ATOM 809 C C . PHE A 1 100 ? -3.471 4.421 10.131 1.00 94.75 100 PHE A C 1
ATOM 811 O O . PHE A 1 100 ? -2.797 3.391 10.204 1.00 94.75 100 PHE A O 1
ATOM 818 N N . VAL A 1 101 ? -4.321 4.606 9.112 1.00 95.25 101 VAL A N 1
ATOM 819 C CA . VAL A 1 101 ? -4.438 3.655 7.998 1.00 95.25 101 VAL A CA 1
ATOM 820 C C . VAL A 1 101 ? -3.196 3.734 7.116 1.00 95.25 101 VAL A C 1
ATOM 822 O O . VAL A 1 101 ? -2.684 2.691 6.700 1.00 95.25 101 VAL A O 1
ATOM 825 N N . MET A 1 102 ? -2.712 4.950 6.850 1.00 96.38 102 MET A N 1
ATOM 826 C CA . MET A 1 102 ? -1.514 5.204 6.049 1.00 96.38 102 MET A CA 1
ATOM 827 C C . MET A 1 102 ? -0.260 4.586 6.669 1.00 96.38 102 MET A C 1
ATOM 829 O O . MET A 1 102 ? 0.518 3.956 5.948 1.00 96.38 102 MET A O 1
ATOM 833 N N . GLU A 1 103 ? -0.096 4.686 7.987 1.00 95.69 103 GLU A N 1
ATOM 834 C CA . GLU A 1 103 ? 1.008 4.064 8.728 1.00 95.69 103 GLU A CA 1
ATOM 835 C C . GLU A 1 103 ? 0.995 2.537 8.605 1.00 95.69 103 GLU A C 1
ATOM 837 O O . GLU A 1 103 ? 2.018 1.916 8.323 1.00 95.69 103 GLU A O 1
ATOM 842 N N . ILE A 1 104 ? -0.179 1.915 8.728 1.00 95.62 104 ILE A N 1
ATOM 843 C CA . ILE A 1 104 ? -0.317 0.451 8.683 1.00 95.62 104 ILE A CA 1
ATOM 844 C C . ILE A 1 104 ? -0.011 -0.120 7.297 1.00 95.62 104 ILE A C 1
ATOM 846 O O . ILE A 1 104 ? 0.493 -1.247 7.187 1.00 95.62 104 ILE A O 1
ATOM 850 N N . ILE A 1 105 ? -0.335 0.623 6.235 1.00 95.75 105 ILE A N 1
ATOM 851 C CA . ILE A 1 105 ? -0.084 0.181 4.859 1.00 95.75 105 ILE A CA 1
ATOM 852 C C . ILE A 1 105 ? 1.268 0.623 4.319 1.00 95.75 105 ILE A C 1
ATOM 854 O O . ILE A 1 105 ? 1.703 0.033 3.336 1.00 95.75 105 ILE A O 1
ATOM 858 N N . LYS A 1 106 ? 1.955 1.592 4.937 1.00 96.62 106 LYS A N 1
ATOM 859 C CA . LYS A 1 106 ? 3.284 2.047 4.499 1.00 96.62 106 LYS A CA 1
ATOM 860 C C . LYS A 1 106 ? 4.275 0.887 4.278 1.00 96.62 106 LYS A C 1
ATOM 862 O O . LYS A 1 106 ? 4.851 0.851 3.191 1.00 96.62 106 LYS A O 1
ATOM 867 N N . PRO A 1 107 ? 4.371 -0.133 5.162 1.00 96.62 107 PRO A N 1
ATOM 868 C CA . PRO A 1 107 ? 5.251 -1.278 4.926 1.00 96.62 107 PRO A CA 1
ATOM 869 C C . PRO A 1 107 ? 4.940 -2.052 3.640 1.00 96.62 107 PRO A C 1
ATOM 871 O O . PRO A 1 107 ? 5.820 -2.679 3.069 1.00 96.62 107 PRO A O 1
ATOM 874 N N . VAL A 1 108 ? 3.694 -2.020 3.152 1.00 94.88 108 VAL A N 1
ATOM 875 C CA . VAL A 1 108 ? 3.344 -2.643 1.865 1.00 94.88 108 VAL A CA 1
ATOM 876 C C . VAL A 1 108 ? 4.002 -1.895 0.708 1.00 94.88 1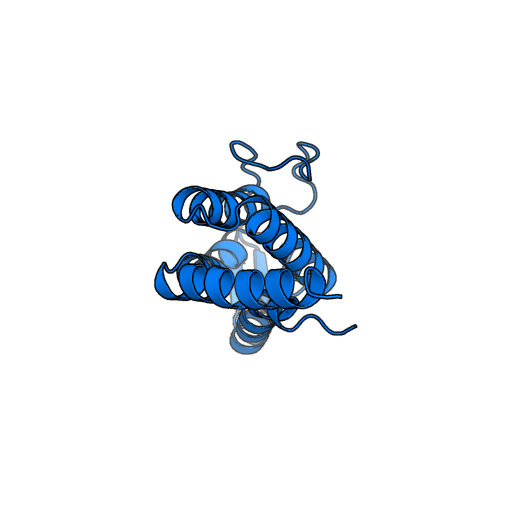08 VAL A C 1
ATOM 878 O O . VAL A 1 108 ? 4.475 -2.538 -0.22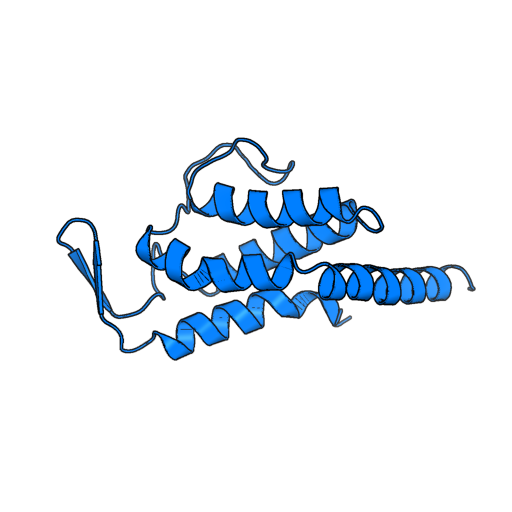1 1.00 94.88 108 VAL A O 1
ATOM 881 N N . PHE A 1 109 ? 4.038 -0.562 0.754 1.00 94.62 109 PHE A N 1
ATOM 882 C CA . PHE A 1 109 ? 4.665 0.260 -0.283 1.00 94.62 109 PHE A CA 1
ATOM 883 C C . PHE A 1 109 ? 6.191 0.175 -0.226 1.00 94.62 109 PHE A C 1
ATOM 885 O O . PHE A 1 109 ? 6.815 0.030 -1.274 1.00 94.62 109 PHE A O 1
ATOM 892 N N . GLU A 1 110 ? 6.776 0.153 0.975 1.00 94.69 110 GLU A N 1
ATOM 893 C CA . GLU A 1 110 ? 8.209 -0.110 1.178 1.00 94.69 110 GLU A CA 1
ATOM 894 C C . GLU A 1 110 ? 8.604 -1.444 0.527 1.00 94.69 110 GLU A C 1
ATOM 896 O O . GLU A 1 110 ? 9.473 -1.487 -0.344 1.00 94.69 110 GLU A O 1
ATOM 901 N N . ASP A 1 111 ? 7.869 -2.510 0.840 1.00 92.56 111 ASP A N 1
ATOM 902 C CA . ASP A 1 111 ? 8.131 -3.857 0.330 1.00 92.56 111 ASP A CA 1
ATOM 903 C C . ASP A 1 111 ? 7.858 -4.003 -1.181 1.00 92.56 111 ASP A C 1
ATOM 905 O O . ASP A 1 111 ? 8.356 -4.919 -1.835 1.00 92.56 111 ASP A O 1
ATOM 909 N N . LEU A 1 112 ? 7.031 -3.130 -1.766 1.00 90.06 112 LEU A N 1
ATOM 910 C CA . LEU A 1 112 ? 6.797 -3.073 -3.216 1.00 90.06 112 LEU A CA 1
ATOM 911 C C . LEU A 1 112 ? 7.850 -2.243 -3.953 1.00 90.06 112 LEU A C 1
ATOM 913 O O . LEU A 1 112 ? 8.064 -2.468 -5.141 1.00 90.06 112 LEU A O 1
ATOM 917 N N . SER A 1 113 ? 8.493 -1.300 -3.265 1.00 91.81 113 SER A N 1
ATOM 918 C CA . SER A 1 113 ? 9.575 -0.469 -3.806 1.00 91.81 113 SER A CA 1
ATOM 919 C C . SER A 1 113 ? 10.944 -1.161 -3.787 1.00 91.81 113 SER A C 1
ATOM 921 O O . SER A 1 113 ? 11.935 -0.588 -4.236 1.00 91.81 113 SER A O 1
ATOM 923 N N . ASN A 1 114 ? 10.998 -2.400 -3.291 1.00 91.94 114 ASN A N 1
ATOM 924 C CA . ASN A 1 114 ? 12.210 -3.200 -3.221 1.00 91.94 114 ASN A CA 1
ATOM 925 C C . ASN A 1 114 ? 12.781 -3.505 -4.621 1.00 91.94 114 ASN A C 1
ATOM 927 O O . ASN A 1 114 ? 12.093 -4.046 -5.488 1.00 91.94 114 ASN A O 1
ATOM 931 N N . ASP A 1 115 ? 14.068 -3.223 -4.817 1.00 89.88 115 ASP A N 1
ATOM 932 C CA . ASP A 1 115 ? 14.779 -3.401 -6.087 1.00 89.88 115 ASP A CA 1
ATOM 933 C C . ASP A 1 115 ? 14.687 -4.819 -6.638 1.00 89.88 115 ASP A C 1
ATOM 935 O O . ASP A 1 115 ? 14.510 -4.995 -7.840 1.00 89.88 115 ASP A O 1
ATOM 939 N N . HIS A 1 116 ? 14.802 -5.835 -5.781 1.00 86.44 116 HIS A N 1
ATOM 940 C CA . HIS A 1 116 ? 14.716 -7.228 -6.209 1.00 86.44 116 HIS A CA 1
ATOM 941 C C . HIS A 1 116 ? 13.327 -7.533 -6.775 1.00 86.44 116 HIS A C 1
ATOM 943 O O . HIS A 1 116 ? 13.194 -8.168 -7.822 1.00 86.44 116 HIS A O 1
ATOM 949 N N . LEU A 1 117 ? 12.287 -7.009 -6.127 1.00 84.31 117 LEU A N 1
ATOM 950 C CA . LEU A 1 117 ? 10.913 -7.168 -6.576 1.00 84.31 117 LEU A CA 1
ATOM 951 C C . LEU A 1 117 ? 10.666 -6.458 -7.914 1.00 84.31 117 LEU A C 1
ATOM 953 O O . LEU A 1 117 ? 10.104 -7.057 -8.831 1.00 84.31 117 LEU A O 1
ATOM 957 N N . LEU A 1 118 ? 11.134 -5.218 -8.054 1.00 85.94 118 LEU A N 1
ATOM 958 C CA . LEU A 1 118 ? 10.971 -4.424 -9.277 1.00 85.94 118 LEU A CA 1
ATOM 959 C C . LEU A 1 118 ? 11.772 -4.983 -10.460 1.00 85.94 118 LEU A C 1
ATOM 961 O O . LEU A 1 118 ? 11.260 -5.054 -11.579 1.00 85.94 118 LEU A O 1
ATOM 965 N N . LYS A 1 119 ? 12.993 -5.473 -10.215 1.00 83.88 119 LYS A N 1
ATOM 966 C CA . LYS A 1 119 ? 13.795 -6.188 -11.220 1.00 83.88 119 LYS A CA 1
ATOM 967 C C . LYS A 1 119 ? 13.093 -7.465 -11.688 1.00 83.88 119 LYS A C 1
ATOM 969 O O . LYS A 1 119 ? 13.094 -7.759 -12.880 1.00 83.88 119 LYS A O 1
ATOM 974 N N . ASN A 1 120 ? 12.435 -8.198 -10.791 1.00 76.81 120 ASN A N 1
ATOM 975 C CA . ASN A 1 120 ? 11.675 -9.390 -11.176 1.00 76.81 120 ASN A CA 1
ATOM 976 C C . ASN A 1 120 ? 10.448 -9.049 -12.033 1.00 76.81 120 ASN A C 1
ATOM 978 O O . ASN A 1 120 ? 10.160 -9.776 -12.986 1.00 76.81 120 ASN A O 1
ATOM 982 N N . VAL A 1 121 ? 9.760 -7.935 -11.756 1.00 70.44 121 VAL A N 1
ATOM 983 C CA . VAL A 1 121 ? 8.671 -7.450 -12.622 1.00 70.44 121 VAL A CA 1
ATOM 984 C C . VAL A 1 121 ? 9.187 -7.174 -14.036 1.00 70.44 121 VAL A C 1
ATOM 986 O O . VAL A 1 121 ? 8.585 -7.642 -15.000 1.00 70.44 121 VAL A O 1
ATOM 989 N N . TYR A 1 122 ? 10.338 -6.510 -14.165 1.00 60.75 122 TYR A N 1
ATOM 990 C CA . TYR A 1 122 ? 10.987 -6.285 -15.459 1.00 60.75 122 TYR A CA 1
ATOM 991 C C . TYR A 1 122 ? 11.251 -7.594 -16.224 1.00 60.75 122 TYR A C 1
ATOM 993 O O . TYR A 1 122 ? 10.891 -7.708 -17.395 1.00 60.75 122 TYR A O 1
ATOM 1001 N N . ILE A 1 123 ? 11.811 -8.613 -15.563 1.00 59.66 123 ILE A N 1
ATOM 1002 C CA . ILE A 1 123 ? 12.139 -9.903 -16.197 1.00 59.66 123 ILE A CA 1
ATOM 1003 C C . ILE A 1 123 ? 10.878 -10.629 -16.689 1.00 59.66 123 ILE A C 1
ATOM 1005 O O . ILE A 1 123 ? 10.883 -11.224 -17.770 1.00 59.66 123 ILE A O 1
ATOM 1009 N N . VAL A 1 124 ? 9.799 -10.611 -15.903 1.00 63.53 124 VAL A N 1
ATOM 1010 C CA . VAL A 1 124 ? 8.543 -11.285 -16.260 1.00 63.53 124 VAL A CA 1
ATOM 1011 C C . VAL A 1 124 ? 7.851 -10.578 -17.426 1.00 63.53 124 VAL A C 1
ATOM 1013 O O . VAL A 1 124 ? 7.430 -11.249 -18.369 1.00 63.53 124 VAL A O 1
ATOM 1016 N N . GLU A 1 125 ? 7.771 -9.247 -17.400 1.00 59.62 125 GLU A N 1
ATOM 1017 C CA . GLU A 1 125 ? 7.116 -8.470 -18.459 1.00 59.62 125 GLU A CA 1
ATOM 1018 C C . GLU A 1 125 ? 7.928 -8.499 -19.767 1.00 59.62 125 GLU A C 1
ATOM 1020 O O . GLU A 1 125 ? 7.353 -8.735 -20.829 1.00 59.62 125 GLU A O 1
ATOM 1025 N N . HIS A 1 126 ? 9.264 -8.403 -19.712 1.00 56.78 126 HIS A N 1
ATOM 1026 C CA . HIS A 1 126 ? 10.127 -8.551 -20.894 1.00 56.78 126 HIS A CA 1
ATOM 1027 C C . HIS A 1 126 ? 9.954 -9.930 -21.559 1.00 56.78 126 HIS A C 1
ATOM 1029 O O . HIS A 1 126 ? 9.837 -10.034 -22.780 1.00 56.78 126 HIS A O 1
ATOM 1035 N N . LYS A 1 127 ? 9.843 -11.008 -20.765 1.00 57.31 127 LYS A N 1
ATOM 1036 C CA . LYS A 1 127 ? 9.543 -12.360 -21.277 1.00 57.31 127 LYS A CA 1
ATOM 1037 C C . LYS A 1 127 ? 8.134 -12.488 -21.868 1.00 57.31 127 LYS A C 1
ATOM 1039 O O . LYS A 1 127 ? 7.930 -13.342 -22.727 1.00 57.31 127 LYS A O 1
ATOM 1044 N N . MET A 1 128 ? 7.155 -11.702 -21.413 1.00 58.38 128 MET A N 1
ATOM 1045 C CA . MET A 1 128 ? 5.802 -11.702 -21.986 1.00 58.38 128 MET A CA 1
ATOM 1046 C C . MET A 1 128 ? 5.718 -10.905 -23.289 1.00 58.38 128 MET A C 1
ATOM 1048 O O . MET A 1 128 ? 5.038 -11.358 -24.212 1.00 58.38 128 MET A O 1
ATOM 1052 N N . LEU A 1 129 ? 6.415 -9.768 -23.374 1.00 56.16 129 LEU A N 1
ATOM 1053 C CA . LEU A 1 129 ? 6.495 -8.950 -24.586 1.00 56.16 129 LEU A CA 1
ATOM 1054 C C . LEU A 1 129 ? 7.186 -9.721 -25.716 1.00 56.16 129 LEU A C 1
ATOM 1056 O O . LEU A 1 129 ? 6.597 -9.873 -26.778 1.00 56.16 129 LEU A O 1
ATOM 1060 N N . MET A 1 130 ? 8.341 -10.343 -25.448 1.00 55.94 130 MET A N 1
ATOM 1061 C CA . MET A 1 130 ? 9.072 -11.147 -26.445 1.00 55.94 130 MET A CA 1
ATOM 1062 C C . MET A 1 130 ? 8.287 -12.364 -26.967 1.00 55.94 130 MET A C 1
ATOM 1064 O O . MET A 1 130 ? 8.538 -12.831 -28.071 1.00 55.94 130 MET A O 1
ATOM 1068 N N . LYS A 1 131 ? 7.316 -12.883 -26.203 1.00 56.12 131 LYS A N 1
ATOM 1069 C CA . LYS A 1 131 ? 6.425 -13.964 -26.663 1.00 56.12 131 LYS A CA 1
ATOM 1070 C C . LYS A 1 131 ? 5.313 -13.486 -27.599 1.00 56.12 131 LYS A C 1
ATOM 1072 O O . LYS A 1 131 ? 4.764 -14.312 -28.316 1.00 56.12 131 LYS A O 1
ATOM 1077 N N . HIS A 1 132 ? 4.959 -12.201 -27.572 1.00 50.62 132 HIS A N 1
ATOM 1078 C CA . HIS A 1 132 ? 3.923 -11.633 -28.443 1.00 50.62 132 HIS A CA 1
ATOM 1079 C C . HIS A 1 132 ? 4.490 -11.057 -29.746 1.00 50.62 132 HIS A C 1
ATOM 1081 O O . HIS A 1 132 ? 3.732 -10.900 -30.691 1.00 50.62 132 HIS A O 1
ATOM 1087 N N . THR A 1 133 ? 5.795 -10.776 -29.819 1.00 45.53 133 THR A N 1
ATOM 1088 C CA . THR A 1 133 ? 6.473 -10.305 -31.043 1.00 45.53 133 THR A CA 1
ATOM 1089 C C . THR A 1 133 ? 6.982 -11.435 -31.949 1.00 45.53 133 THR A C 1
ATOM 1091 O O . THR A 1 133 ? 7.538 -11.160 -33.003 1.00 45.53 133 THR A O 1
ATOM 1094 N N . MET A 1 134 ? 6.831 -12.697 -31.531 1.00 40.53 134 MET A N 1
ATOM 1095 C CA . MET A 1 134 ? 7.259 -13.901 -32.266 1.00 40.53 134 MET A CA 1
ATOM 1096 C C . MET A 1 134 ? 6.068 -14.643 -32.910 1.00 40.53 134 MET A C 1
ATOM 1098 O O . MET A 1 134 ? 6.095 -15.869 -33.015 1.00 40.53 134 MET A O 1
ATOM 1102 N N . ILE A 1 135 ? 5.011 -13.914 -33.286 1.00 39.69 135 ILE A N 1
ATOM 1103 C CA . ILE A 1 135 ? 3.875 -14.409 -34.083 1.00 39.69 135 ILE A CA 1
ATOM 1104 C C . ILE A 1 135 ? 3.669 -13.457 -35.254 1.00 39.69 135 ILE A C 1
ATOM 1106 O O . ILE A 1 135 ? 3.635 -12.235 -34.987 1.00 39.69 135 ILE A O 1
#

Foldseek 3Di:
DDDPVLCQQLVLLVVLQVVQQQPWDADPNDIDRTQDDVLGDDNVVSNVLSVQLVVQLVVQQPPLVSNLLSLVCSLCVLCLRNPSHDPPDPSDNVNRHDPVRSVSCVVSSVVCSDPVNSVVVNVVVVVVVVVVVVD

Radius of gyration: 16.15 Å; Cα contacts (8 Å, |Δi|>4): 134; chains: 1; bounding box: 31×32×54 Å

Solvent-accessible surface area (backbone atoms only — not comparable to full-atom values): 7850 Å² total; per-residue (Å²): 137,86,66,78,82,63,54,58,62,40,49,55,51,50,50,50,38,63,77,29,53,85,44,76,47,77,58,94,94,40,80,38,69,29,48,54,42,91,73,42,57,30,74,67,52,42,53,48,54,32,50,51,49,52,51,43,45,62,77,28,63,85,37,67,70,55,30,36,52,46,53,50,22,55,53,35,42,34,67,53,45,72,84,67,53,60,94,88,57,83,86,62,66,78,77,38,43,50,65,74,50,51,62,70,48,44,62,56,53,56,65,60,52,33,64,72,57,49,52,49,50,39,57,54,51,54,58,52,52,59,62,63,71,74,112